Protein AF-A0A920MPB6-F1 (afdb_monomer)

Structure (mmCIF, N/CA/C/O backbone):
data_AF-A0A920MPB6-F1
#
_entry.id   AF-A0A920MPB6-F1
#
loop_
_atom_site.group_PDB
_atom_site.id
_atom_site.type_symbol
_atom_site.label_atom_id
_atom_site.label_alt_id
_atom_site.label_comp_id
_atom_site.label_asym_id
_atom_site.label_entity_id
_atom_site.label_seq_id
_atom_site.pdbx_PDB_ins_code
_atom_site.Cartn_x
_atom_site.Cartn_y
_atom_site.Cartn_z
_atom_site.occupancy
_atom_site.B_iso_or_equiv
_atom_site.auth_seq_id
_atom_site.auth_comp_id
_atom_site.auth_asym_id
_atom_site.auth_atom_id
_atom_site.pdbx_PDB_model_num
ATOM 1 N N . MET A 1 1 ? -22.328 15.135 1.139 1.00 47.31 1 MET A N 1
ATOM 2 C CA . MET A 1 1 ? -21.165 14.987 0.243 1.00 47.31 1 MET A CA 1
ATOM 3 C C . MET A 1 1 ? -19.973 14.734 1.145 1.00 47.31 1 MET A C 1
ATOM 5 O O . MET A 1 1 ? -19.616 15.631 1.893 1.00 47.31 1 MET A O 1
ATOM 9 N N . GLY A 1 2 ? -19.515 13.483 1.237 1.00 57.25 2 GLY A N 1
ATOM 10 C CA . GLY A 1 2 ? -18.453 13.105 2.174 1.00 57.25 2 GLY A CA 1
ATOM 11 C C . GLY A 1 2 ? -17.122 13.718 1.748 1.00 57.25 2 GLY A C 1
ATOM 12 O O . GLY A 1 2 ? -16.789 13.674 0.567 1.00 57.25 2 GLY A O 1
ATOM 13 N N . CYS A 1 3 ? -16.399 14.317 2.691 1.00 62.31 3 CYS A N 1
ATOM 14 C CA . CYS A 1 3 ? -14.994 14.656 2.505 1.00 62.31 3 CYS A CA 1
ATOM 15 C C . CYS A 1 3 ? -14.215 13.339 2.597 1.00 62.31 3 CYS A C 1
ATOM 17 O O . CYS A 1 3 ? -14.012 12.818 3.693 1.00 62.31 3 CYS A O 1
ATOM 19 N N . TRP A 1 4 ? -13.893 12.743 1.452 1.00 66.88 4 TRP A N 1
ATOM 20 C CA . TRP A 1 4 ? -12.928 11.652 1.395 1.00 66.88 4 TRP A CA 1
ATOM 21 C C . TRP A 1 4 ? -11.540 12.277 1.509 1.00 66.88 4 TRP A C 1
ATOM 23 O O . TRP A 1 4 ? -11.228 13.204 0.763 1.00 66.88 4 TRP A O 1
ATOM 33 N N . PHE A 1 5 ? -10.743 11.816 2.470 1.00 79.25 5 PHE A N 1
ATOM 34 C CA . PHE A 1 5 ? -9.355 12.244 2.601 1.00 79.25 5 PHE A CA 1
ATOM 35 C C . PHE A 1 5 ? -8.497 11.385 1.670 1.00 79.25 5 PHE A C 1
ATOM 37 O O . PHE A 1 5 ? -8.464 10.160 1.810 1.00 79.25 5 PHE A O 1
ATOM 44 N N . GLU A 1 6 ? -7.862 12.032 0.695 1.00 89.31 6 GLU A N 1
ATOM 45 C CA . GLU A 1 6 ? -6.878 11.416 -0.192 1.00 89.31 6 GLU A CA 1
ATOM 46 C C . GLU A 1 6 ? -5.476 11.630 0.367 1.00 89.31 6 GLU A C 1
ATOM 48 O O . GLU A 1 6 ? -5.128 12.737 0.769 1.00 89.31 6 GLU A O 1
ATOM 53 N N . GLU A 1 7 ? -4.669 10.576 0.343 1.00 90.56 7 GLU A N 1
ATOM 54 C CA . GLU A 1 7 ? -3.266 10.619 0.735 1.00 90.56 7 GLU A CA 1
ATOM 55 C C . GLU A 1 7 ? -2.392 10.006 -0.351 1.00 90.56 7 GLU A C 1
ATOM 57 O O . GLU A 1 7 ? -2.814 9.122 -1.101 1.00 90.56 7 GLU A O 1
ATOM 62 N N . THR A 1 8 ? -1.153 10.483 -0.434 1.00 95.12 8 THR A N 1
ATOM 63 C CA . THR A 1 8 ? -0.161 9.973 -1.384 1.00 95.12 8 THR A CA 1
ATOM 64 C C . THR A 1 8 ? 0.996 9.330 -0.640 1.00 95.12 8 THR A C 1
ATOM 66 O O . THR A 1 8 ? 1.626 9.951 0.213 1.00 95.12 8 THR A O 1
ATOM 69 N N . ILE A 1 9 ? 1.287 8.082 -0.995 1.00 95.12 9 ILE A N 1
ATOM 70 C CA . ILE A 1 9 ? 2.471 7.352 -0.549 1.00 95.12 9 ILE A CA 1
ATOM 71 C C . ILE A 1 9 ? 3.524 7.472 -1.643 1.00 95.12 9 ILE A C 1
ATOM 73 O O . ILE A 1 9 ? 3.227 7.216 -2.807 1.00 95.12 9 ILE A O 1
ATOM 77 N N . THR A 1 10 ? 4.752 7.823 -1.265 1.00 97.12 10 THR A N 1
ATOM 78 C CA . THR A 1 10 ? 5.903 7.877 -2.175 1.00 97.12 10 THR A CA 1
ATOM 79 C C . THR A 1 10 ? 7.006 6.937 -1.715 1.00 97.12 10 THR A C 1
ATOM 81 O O . THR A 1 10 ? 7.242 6.818 -0.511 1.00 97.12 10 THR A O 1
ATOM 84 N N . TRP A 1 11 ? 7.719 6.331 -2.659 1.00 97.88 11 TRP A N 1
ATOM 85 C CA . TRP A 1 11 ? 8.892 5.495 -2.398 1.00 97.88 11 TRP A CA 1
ATOM 86 C C . TRP A 1 11 ? 9.985 5.748 -3.437 1.00 97.88 11 TRP A C 1
ATOM 88 O O . TRP A 1 11 ? 9.719 6.252 -4.528 1.00 97.88 11 TRP A O 1
ATOM 98 N N . ASP A 1 12 ? 11.222 5.397 -3.092 1.00 97.62 12 ASP A N 1
ATOM 99 C CA . ASP A 1 12 ? 12.313 5.360 -4.062 1.00 97.62 12 ASP A CA 1
ATOM 100 C C . ASP A 1 12 ? 12.205 4.070 -4.887 1.00 97.62 12 ASP A C 1
ATOM 102 O O . ASP A 1 12 ? 12.233 2.970 -4.337 1.00 97.62 12 ASP A O 1
ATOM 106 N N . VAL A 1 13 ? 12.070 4.199 -6.210 1.00 97.44 13 VAL A N 1
ATOM 107 C CA . VAL A 1 13 ? 12.065 3.046 -7.128 1.00 97.44 13 VAL A CA 1
ATOM 108 C C . VAL A 1 13 ? 13.433 2.354 -7.134 1.00 97.44 13 VAL A C 1
ATOM 110 O O . VAL A 1 13 ? 13.516 1.151 -7.383 1.00 97.44 13 VAL A O 1
ATOM 113 N N . ALA A 1 14 ? 14.512 3.087 -6.843 1.00 97.06 14 ALA A N 1
ATOM 114 C CA . ALA A 1 14 ? 15.870 2.570 -6.692 1.00 97.06 14 ALA A CA 1
ATOM 115 C C . ALA A 1 14 ? 16.361 1.709 -7.879 1.00 97.06 14 ALA A C 1
ATOM 117 O O . ALA A 1 14 ? 17.105 0.746 -7.694 1.00 97.06 14 ALA A O 1
ATOM 118 N N . ASN A 1 15 ? 15.946 2.050 -9.107 1.00 96.94 15 ASN A N 1
ATOM 119 C CA . ASN A 1 15 ? 16.207 1.303 -10.352 1.00 96.94 15 ASN A CA 1
ATOM 120 C C . ASN A 1 15 ? 15.703 -0.154 -10.348 1.00 96.94 15 ASN A C 1
ATOM 122 O O . ASN A 1 15 ? 16.156 -0.977 -11.148 1.00 96.94 15 ASN A O 1
ATOM 126 N N . THR A 1 16 ? 14.785 -0.511 -9.446 1.00 96.88 16 THR A N 1
ATOM 127 C CA . THR A 1 16 ? 14.226 -1.871 -9.400 1.00 96.88 16 THR A CA 1
ATOM 128 C C . THR A 1 16 ? 13.317 -2.182 -10.591 1.00 96.88 16 THR A C 1
ATOM 130 O O . THR A 1 16 ? 13.026 -3.348 -10.846 1.00 96.88 16 THR A O 1
ATOM 133 N N . ASP A 1 17 ? 12.913 -1.167 -11.348 1.00 97.06 17 ASP A N 1
ATOM 134 C CA . ASP A 1 17 ? 12.102 -1.226 -12.561 1.00 97.06 17 ASP A CA 1
ATOM 135 C C . ASP A 1 17 ? 12.914 -1.443 -13.856 1.00 97.06 17 ASP A C 1
ATOM 137 O O . ASP A 1 17 ? 12.314 -1.649 -14.912 1.00 97.06 17 ASP A O 1
ATOM 141 N N . ASP A 1 18 ? 14.254 -1.455 -13.811 1.00 97.19 18 ASP A N 1
ATOM 142 C CA . ASP A 1 18 ? 15.095 -1.680 -14.999 1.00 97.19 18 ASP A CA 1
ATOM 143 C C . ASP A 1 18 ? 14.863 -3.090 -15.597 1.00 97.19 18 ASP A C 1
ATOM 145 O O . ASP A 1 18 ? 15.117 -4.090 -14.908 1.00 97.19 18 ASP A O 1
ATOM 149 N N . PRO A 1 19 ? 14.455 -3.213 -16.882 1.00 95.44 19 PRO A N 1
ATOM 150 C CA . PRO A 1 19 ? 14.287 -4.497 -17.567 1.00 95.44 19 PRO A CA 1
ATOM 151 C C . PRO A 1 19 ? 15.550 -5.366 -17.647 1.00 95.44 19 PRO A C 1
ATOM 153 O O . PRO A 1 19 ? 15.443 -6.578 -17.826 1.00 95.44 19 PRO A O 1
ATOM 156 N N . ASN A 1 20 ? 16.739 -4.769 -17.530 1.00 96.69 20 ASN A N 1
ATOM 157 C CA . ASN A 1 20 ? 18.018 -5.485 -17.505 1.00 96.69 20 ASN A CA 1
ATOM 158 C C . ASN A 1 20 ? 18.494 -5.810 -16.078 1.00 96.69 20 ASN A C 1
ATOM 160 O O . ASN A 1 20 ? 19.581 -6.365 -15.905 1.00 96.69 20 ASN A O 1
ATOM 164 N N . GLY A 1 21 ? 17.705 -5.447 -15.066 1.00 94.25 21 GLY A N 1
ATOM 165 C CA . GLY A 1 21 ? 18.001 -5.639 -13.654 1.00 94.25 21 GLY A CA 1
ATOM 166 C C . GLY A 1 21 ? 16.915 -6.445 -12.949 1.00 94.25 21 GLY A C 1
ATOM 167 O O . GLY A 1 21 ? 16.562 -7.548 -13.364 1.00 94.25 21 GLY A O 1
ATOM 168 N N . VAL A 1 22 ? 16.405 -5.897 -11.844 1.00 95.50 22 VAL A N 1
ATOM 169 C CA . VAL A 1 22 ? 15.367 -6.537 -11.018 1.00 95.50 22 VAL A CA 1
ATOM 170 C C . VAL A 1 22 ? 14.036 -6.662 -11.771 1.00 95.50 22 VAL A C 1
ATOM 172 O O . VAL A 1 22 ? 13.278 -7.593 -11.495 1.00 95.50 22 VAL A O 1
ATOM 175 N N . ASN A 1 23 ? 13.773 -5.766 -12.732 1.00 96.75 23 ASN A N 1
ATOM 176 C CA . ASN A 1 23 ? 12.597 -5.768 -13.601 1.00 96.75 23 ASN A CA 1
ATOM 177 C C . ASN A 1 23 ? 11.257 -5.906 -12.844 1.00 96.75 23 ASN A C 1
ATOM 179 O O . ASN A 1 23 ? 10.341 -6.616 -13.260 1.00 96.75 23 ASN A O 1
ATOM 183 N N . CYS A 1 24 ? 11.136 -5.236 -11.701 1.00 97.56 24 CYS A N 1
ATOM 184 C CA . CYS A 1 24 ? 9.900 -5.159 -10.941 1.00 97.56 24 CYS A CA 1
ATOM 185 C C . CYS A 1 24 ? 9.023 -4.042 -11.508 1.00 97.56 24 CYS A C 1
ATOM 187 O O . CYS A 1 24 ? 9.201 -2.872 -11.177 1.00 97.56 24 CYS A O 1
ATOM 189 N N . GLN A 1 25 ? 8.071 -4.414 -12.365 1.00 97.81 25 GLN A N 1
ATOM 190 C CA . GLN A 1 25 ? 7.153 -3.461 -13.000 1.00 97.81 25 GLN A CA 1
ATOM 191 C C . GLN A 1 25 ? 5.956 -3.092 -12.116 1.00 97.81 25 GLN A C 1
ATOM 193 O O . GLN A 1 25 ? 5.299 -2.080 -12.361 1.00 97.81 25 GLN A O 1
ATOM 198 N N . ALA A 1 26 ? 5.666 -3.901 -11.093 1.00 98.38 26 ALA A N 1
ATOM 199 C CA . ALA A 1 26 ? 4.506 -3.714 -10.240 1.00 98.38 26 ALA A CA 1
ATOM 200 C C . ALA A 1 26 ? 4.787 -4.032 -8.766 1.00 98.38 26 ALA A C 1
ATOM 202 O O . ALA A 1 26 ? 5.514 -4.977 -8.442 1.00 98.38 26 ALA A O 1
ATOM 203 N N . VAL A 1 27 ? 4.168 -3.245 -7.886 1.00 98.62 27 VAL A N 1
ATOM 204 C CA . VAL A 1 27 ? 4.233 -3.381 -6.429 1.00 98.62 27 VAL A CA 1
ATOM 205 C C . VAL A 1 27 ? 2.834 -3.459 -5.818 1.00 98.62 27 VAL A C 1
ATOM 207 O O . VAL A 1 27 ? 1.846 -2.976 -6.372 1.00 98.62 27 VAL A O 1
ATOM 210 N N . ASP A 1 28 ? 2.761 -4.053 -4.639 1.00 98.38 28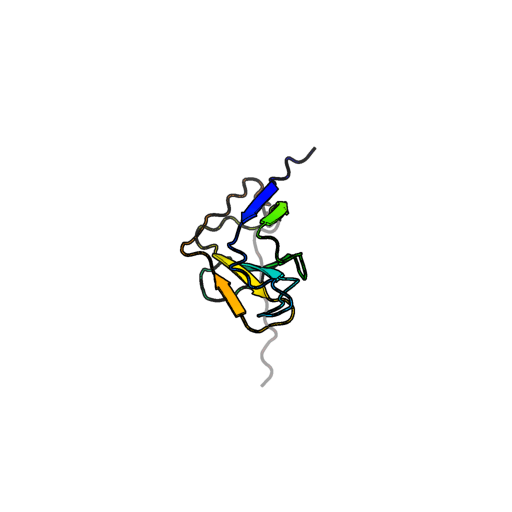 ASP A N 1
ATOM 211 C CA . ASP A 1 28 ? 1.631 -3.983 -3.733 1.00 98.38 28 ASP A CA 1
ATOM 212 C C . ASP A 1 28 ? 1.921 -2.934 -2.654 1.00 98.3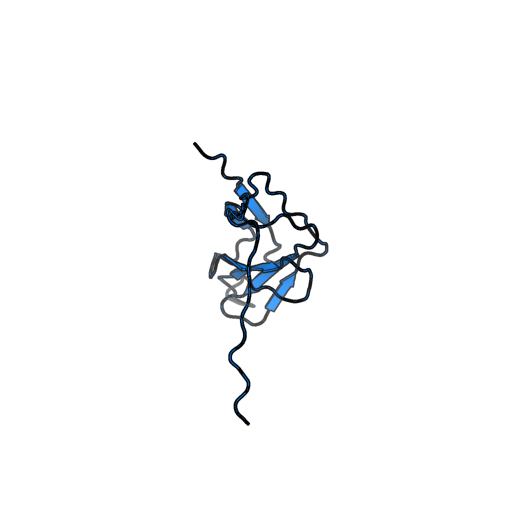8 28 ASP A C 1
ATOM 214 O O . ASP A 1 28 ? 3.047 -2.817 -2.161 1.00 98.38 28 ASP A O 1
ATOM 218 N N . VAL A 1 29 ? 0.878 -2.211 -2.250 1.00 97.69 29 VAL A N 1
ATOM 219 C CA . VAL A 1 29 ? 0.922 -1.244 -1.151 1.00 97.69 29 VAL A CA 1
ATOM 220 C C . VAL A 1 29 ? 0.120 -1.823 0.004 1.00 97.69 29 VAL A C 1
ATOM 222 O O . VAL A 1 29 ? -1.096 -2.012 -0.107 1.00 97.69 29 VAL A O 1
ATOM 225 N N . LEU A 1 30 ? 0.800 -2.128 1.106 1.00 96.12 30 LEU A N 1
ATOM 226 C CA . LEU A 1 30 ? 0.201 -2.726 2.292 1.00 96.12 30 LEU A CA 1
ATOM 227 C C . LEU A 1 30 ? 0.387 -1.831 3.511 1.00 96.12 30 LEU A C 1
ATOM 229 O O . LEU A 1 30 ? 1.308 -1.020 3.594 1.00 96.12 30 LEU A O 1
ATOM 233 N N . LEU A 1 31 ? -0.500 -2.011 4.476 1.00 93.81 31 LEU A N 1
ATOM 234 C CA . LEU A 1 31 ? -0.581 -1.224 5.685 1.00 93.81 31 LEU A CA 1
ATOM 235 C C . LEU A 1 31 ? -0.691 -2.158 6.894 1.00 93.81 31 LEU A C 1
ATOM 237 O O . LEU A 1 31 ? -1.390 -3.173 6.875 1.00 93.81 31 LEU A O 1
ATOM 241 N N . SER A 1 32 ? 0.034 -1.807 7.945 1.00 94.50 32 SER A N 1
ATOM 242 C CA . SER A 1 32 ? -0.059 -2.414 9.268 1.00 94.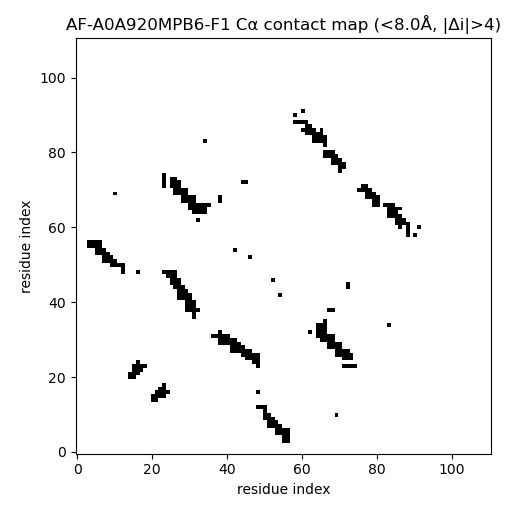50 32 SER A CA 1
ATOM 243 C C . SER A 1 32 ? -0.704 -1.413 10.211 1.00 94.50 32 SER A C 1
ATOM 245 O O . SER A 1 32 ? -0.323 -0.246 10.187 1.00 94.50 32 SER A O 1
ATOM 247 N N . LEU A 1 33 ? -1.642 -1.847 11.056 1.00 91.69 33 LEU A N 1
ATOM 248 C CA . LEU A 1 33 ? -2.265 -0.992 12.081 1.00 91.69 33 LEU A CA 1
ATOM 249 C C . LEU A 1 33 ? -1.619 -1.151 13.470 1.00 91.69 33 LEU A C 1
ATOM 251 O O . LEU A 1 33 ? -1.927 -0.376 14.379 1.00 91.69 33 LEU A O 1
ATOM 255 N N . ASN A 1 34 ? -0.730 -2.136 13.630 1.00 90.12 34 ASN A N 1
ATOM 256 C CA . ASN A 1 34 ? -0.105 -2.566 14.887 1.00 90.12 34 ASN A CA 1
ATOM 257 C C . ASN A 1 34 ? 1.438 -2.588 14.828 1.00 90.12 34 ASN A C 1
ATOM 259 O O . ASN A 1 34 ? 2.091 -3.215 15.656 1.00 90.12 34 ASN A O 1
ATOM 263 N N . GLY A 1 35 ? 2.054 -1.853 13.902 1.00 88.56 35 GLY A N 1
ATOM 264 C CA . GLY A 1 35 ? 3.508 -1.694 13.820 1.00 88.56 35 GLY A CA 1
ATOM 265 C C . GLY A 1 35 ? 4.169 -2.698 12.878 1.00 88.56 35 GLY A C 1
ATOM 266 O O . GLY A 1 35 ? 3.775 -2.805 11.725 1.00 88.56 35 GLY A O 1
ATOM 267 N N . ASP A 1 36 ? 5.200 -3.400 13.339 1.00 88.00 36 ASP A N 1
ATOM 268 C CA . ASP A 1 36 ? 6.017 -4.295 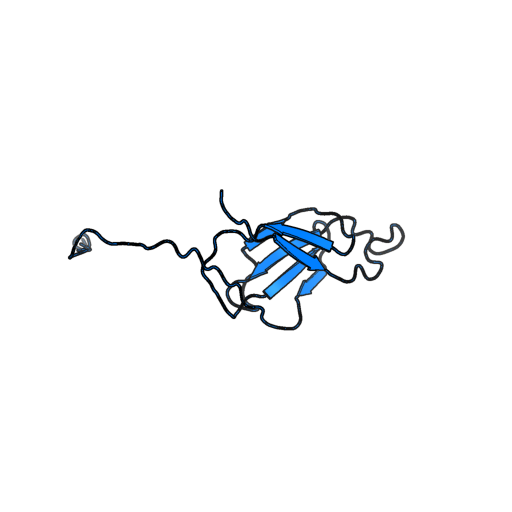12.498 1.00 88.00 36 ASP A CA 1
ATOM 269 C C . ASP A 1 36 ? 5.533 -5.755 12.493 1.00 88.00 36 ASP A C 1
ATOM 271 O O . ASP A 1 36 ? 6.219 -6.629 11.972 1.00 88.00 36 ASP A O 1
ATOM 275 N N . GLU A 1 37 ? 4.376 -6.037 13.096 1.00 87.38 37 GLU A N 1
ATOM 276 C CA . GLU A 1 37 ? 3.878 -7.405 13.258 1.00 87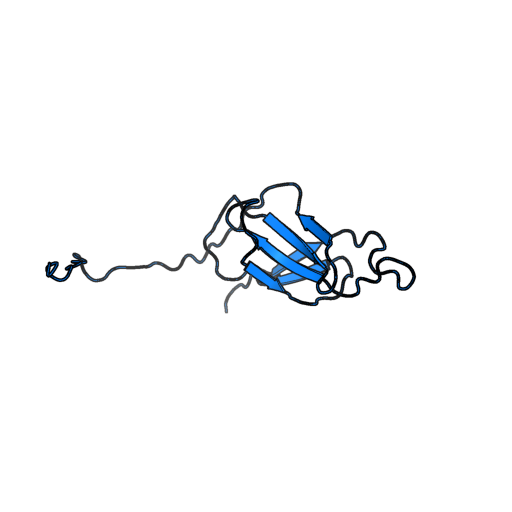.38 37 GLU A CA 1
ATOM 277 C C . GLU A 1 37 ? 3.283 -7.962 11.958 1.00 87.38 37 GLU A C 1
ATOM 279 O O . GLU A 1 37 ? 3.841 -8.898 11.391 1.00 87.38 37 GLU A O 1
ATOM 284 N N . ASN A 1 38 ? 2.177 -7.382 11.470 1.00 92.38 38 ASN A N 1
ATOM 285 C CA . ASN A 1 38 ? 1.433 -7.901 10.318 1.00 92.38 38 ASN A CA 1
ATOM 286 C C . ASN A 1 38 ? 1.036 -6.786 9.340 1.00 92.38 38 ASN A C 1
ATOM 288 O O . ASN A 1 38 ? 0.605 -5.712 9.749 1.00 92.38 38 ASN A O 1
ATOM 292 N N . PHE A 1 39 ? 1.104 -7.072 8.039 1.00 94.75 39 PHE A N 1
ATOM 293 C CA . PHE A 1 39 ? 0.697 -6.166 6.956 1.00 94.75 39 PHE A CA 1
ATOM 294 C C . PHE A 1 39 ? -0.531 -6.723 6.232 1.00 94.75 39 PHE A C 1
ATOM 296 O O . PHE A 1 39 ? -0.479 -7.083 5.057 1.00 94.75 39 PHE A O 1
ATOM 303 N N . ASP A 1 40 ? -1.638 -6.828 6.964 1.00 91.94 40 ASP A N 1
ATOM 304 C CA . ASP A 1 40 ? -2.855 -7.493 6.482 1.00 91.94 40 ASP A CA 1
ATOM 305 C C . ASP A 1 40 ? -3.761 -6.568 5.653 1.00 91.94 40 ASP A C 1
ATOM 307 O O . ASP A 1 40 ? -4.625 -7.036 4.906 1.00 91.94 40 ASP A O 1
ATOM 311 N N . PHE A 1 41 ? -3.574 -5.246 5.750 1.00 91.69 41 PHE A N 1
ATOM 312 C CA . PHE A 1 41 ? -4.410 -4.273 5.051 1.00 91.69 41 PHE A CA 1
ATOM 313 C C . PHE A 1 41 ? -3.814 -3.937 3.694 1.00 91.69 41 PHE A C 1
ATOM 315 O O . PHE A 1 41 ? -2.794 -3.265 3.587 1.00 91.69 41 PHE A O 1
ATOM 322 N N . ILE A 1 42 ? -4.478 -4.383 2.637 1.00 94.31 42 ILE A N 1
ATOM 323 C CA . ILE A 1 42 ? -4.031 -4.145 1.269 1.00 94.31 42 ILE A CA 1
ATOM 324 C C . ILE A 1 42 ? -4.687 -2.867 0.756 1.00 94.31 42 ILE A C 1
ATOM 326 O O . ILE A 1 42 ? -5.900 -2.827 0.558 1.00 94.31 42 ILE A O 1
ATOM 330 N N . ILE A 1 43 ? -3.876 -1.836 0.533 1.00 94.12 43 ILE A N 1
ATOM 331 C CA . ILE A 1 43 ? -4.314 -0.562 -0.044 1.00 94.12 43 ILE A CA 1
ATOM 332 C C . ILE A 1 43 ? -4.442 -0.692 -1.560 1.00 94.12 43 ILE A C 1
ATOM 334 O O . ILE A 1 43 ? -5.422 -0.236 -2.147 1.00 94.12 43 ILE A O 1
ATOM 338 N N . ALA A 1 44 ? -3.468 -1.346 -2.191 1.00 96.88 44 ALA A N 1
ATOM 339 C CA . ALA A 1 44 ? -3.483 -1.622 -3.618 1.00 96.88 44 ALA A CA 1
ATOM 340 C C . ALA A 1 44 ? -2.624 -2.838 -3.964 1.00 96.88 44 ALA A C 1
ATOM 342 O O . ALA A 1 44 ? -1.689 -3.178 -3.239 1.00 96.88 44 ALA A O 1
ATOM 343 N N . LYS A 1 45 ? -2.946 -3.481 -5.088 1.00 97.75 45 LYS A N 1
ATOM 344 C CA . LYS A 1 45 ? -2.172 -4.590 -5.653 1.00 97.75 45 LYS A CA 1
ATOM 345 C C . LYS A 1 45 ? -1.747 -4.271 -7.069 1.00 97.75 45 LYS A C 1
ATOM 347 O O . LYS A 1 45 ? -2.527 -3.668 -7.806 1.00 97.75 45 LYS A O 1
ATOM 352 N N . SER A 1 46 ? -0.564 -4.749 -7.439 1.00 97.69 46 SER A N 1
ATOM 353 C CA . SER A 1 46 ? -0.040 -4.689 -8.805 1.00 97.69 46 SER A CA 1
ATOM 354 C C . SER A 1 46 ? -0.110 -3.288 -9.425 1.00 97.69 46 SER A C 1
ATOM 356 O O . SER A 1 46 ? -0.460 -3.132 -10.596 1.00 97.69 46 SER A O 1
ATOM 358 N N . VAL A 1 47 ? 0.200 -2.258 -8.633 1.00 98.31 47 VAL A N 1
ATOM 359 C CA . VAL A 1 47 ? 0.303 -0.879 -9.127 1.00 98.31 47 VAL A CA 1
ATOM 360 C C . VAL A 1 47 ? 1.674 -0.665 -9.761 1.00 98.31 47 VAL A C 1
ATOM 362 O O . VAL A 1 47 ? 2.623 -1.333 -9.349 1.00 98.31 47 VAL A O 1
ATOM 365 N N . PRO A 1 48 ? 1.823 0.245 -10.739 1.00 98.38 48 PRO A N 1
ATOM 366 C CA . PRO A 1 48 ? 3.118 0.496 -11.361 1.00 98.38 48 PRO A CA 1
ATOM 367 C C . PRO A 1 48 ? 4.200 0.837 -10.330 1.00 98.38 48 PRO A C 1
ATOM 369 O O . PRO A 1 48 ? 3.971 1.647 -9.432 1.00 98.38 48 PRO A O 1
ATOM 372 N N . ASN A 1 49 ? 5.395 0.264 -10.480 1.00 98.12 49 ASN A N 1
ATOM 373 C CA . ASN A 1 49 ? 6.553 0.604 -9.652 1.00 98.12 49 ASN A CA 1
ATOM 374 C C . ASN A 1 49 ? 7.174 1.946 -10.090 1.00 98.12 49 ASN A C 1
ATOM 376 O O . ASN A 1 49 ? 8.265 1.991 -10.646 1.00 98.12 49 ASN A O 1
ATOM 380 N N . ASN A 1 50 ? 6.440 3.044 -9.901 1.00 98.19 50 ASN A N 1
ATOM 381 C CA . ASN A 1 50 ? 6.801 4.381 -10.390 1.00 98.19 50 ASN A CA 1
ATOM 382 C C . ASN A 1 50 ? 7.048 5.407 -9.265 1.00 98.19 50 ASN A C 1
ATOM 384 O O . ASN A 1 50 ? 7.137 6.606 -9.532 1.00 98.19 50 ASN A O 1
ATOM 388 N N . GLY A 1 51 ? 7.140 4.944 -8.017 1.00 98.06 51 GLY A N 1
ATOM 389 C CA . GLY A 1 51 ? 7.508 5.759 -6.860 1.00 98.06 51 GLY A CA 1
ATOM 390 C C . GLY A 1 51 ? 6.355 6.507 -6.193 1.00 98.06 51 GLY A C 1
ATOM 391 O O . GLY A 1 51 ? 6.607 7.267 -5.258 1.00 98.06 51 GLY A O 1
ATOM 392 N N . SER A 1 52 ? 5.105 6.338 -6.641 1.00 98.31 52 SER A N 1
ATOM 393 C CA . SER A 1 52 ? 3.957 7.014 -6.027 1.00 98.31 52 SER A CA 1
ATOM 394 C C . SER A 1 52 ? 2.634 6.265 -6.194 1.00 98.31 52 SER A C 1
ATOM 396 O O . SER A 1 52 ? 2.337 5.710 -7.251 1.00 98.31 52 SER A O 1
ATOM 398 N N . TYR A 1 53 ? 1.794 6.308 -5.159 1.00 97.94 53 TYR A N 1
ATOM 399 C CA . TYR A 1 53 ? 0.408 5.859 -5.220 1.00 97.94 53 TYR A CA 1
ATOM 400 C C . TYR A 1 53 ? -0.494 6.747 -4.359 1.00 97.94 53 TYR A C 1
ATOM 402 O O . TYR A 1 53 ? -0.243 6.938 -3.167 1.00 97.94 53 TYR A O 1
ATOM 410 N N . THR A 1 54 ? -1.564 7.267 -4.960 1.00 96.38 54 THR A N 1
ATOM 411 C CA . THR A 1 54 ? -2.591 8.063 -4.276 1.00 96.38 54 THR A CA 1
ATOM 412 C C . THR A 1 54 ? -3.814 7.199 -4.003 1.00 96.38 54 THR A C 1
ATOM 414 O O . THR A 1 54 ? -4.283 6.475 -4.882 1.00 96.38 54 THR A O 1
ATOM 417 N N . PHE A 1 55 ? -4.343 7.277 -2.785 1.00 91.00 55 PHE A N 1
ATOM 418 C CA . PHE A 1 55 ? -5.490 6.488 -2.354 1.00 91.00 55 PHE A CA 1
ATOM 419 C C . PHE A 1 55 ? -6.396 7.288 -1.423 1.00 91.00 55 PHE A C 1
ATOM 421 O O . PHE A 1 55 ? -5.970 8.234 -0.766 1.00 91.00 55 PHE A O 1
ATOM 428 N N . ILE A 1 56 ? -7.656 6.872 -1.348 1.00 87.12 56 ILE A N 1
ATOM 429 C CA . ILE A 1 56 ? -8.589 7.368 -0.340 1.00 87.12 56 ILE A CA 1
ATOM 430 C C . ILE A 1 56 ? -8.359 6.564 0.934 1.00 87.12 56 ILE A C 1
ATOM 432 O O . ILE A 1 56 ? -8.421 5.332 0.892 1.00 87.12 56 ILE A O 1
ATOM 436 N N . ILE A 1 57 ? -8.137 7.241 2.064 1.00 79.25 57 ILE A N 1
ATOM 437 C CA . ILE A 1 57 ? -8.017 6.562 3.355 1.00 79.25 57 ILE A CA 1
ATOM 438 C C . ILE A 1 57 ? -9.339 5.825 3.636 1.00 79.25 57 ILE A C 1
ATOM 440 O O . ILE A 1 57 ? -10.390 6.472 3.728 1.00 79.25 57 ILE A O 1
ATOM 444 N N . PRO A 1 58 ? -9.332 4.483 3.770 1.00 73.25 58 PRO A N 1
ATOM 445 C CA . PRO A 1 58 ? -10.540 3.747 4.107 1.00 73.25 58 PRO A CA 1
ATOM 446 C C . PRO A 1 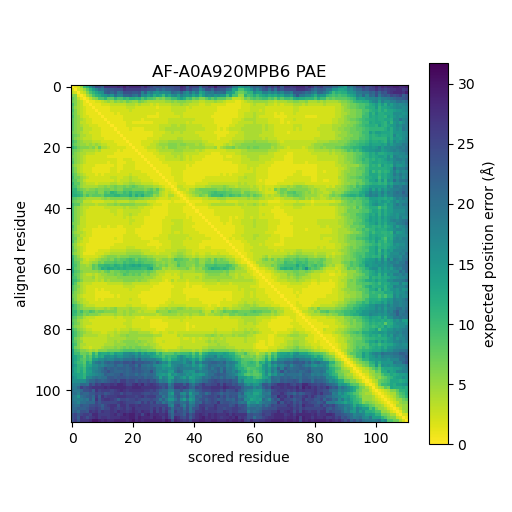58 ? -11.018 4.136 5.513 1.00 73.25 58 PRO A C 1
ATOM 448 O O . PRO A 1 58 ? -10.208 4.533 6.351 1.00 73.25 58 PRO A O 1
ATOM 451 N N . PRO A 1 59 ? -12.319 4.002 5.819 1.00 75.38 59 PRO A N 1
ATOM 452 C CA . PRO A 1 59 ? -12.832 4.261 7.157 1.00 75.38 59 PRO A CA 1
ATOM 453 C C . PRO A 1 59 ? -12.283 3.215 8.139 1.00 75.38 59 PRO A C 1
ATOM 455 O O . PRO A 1 59 ? -12.859 2.146 8.324 1.00 75.38 59 PRO A O 1
ATOM 458 N N . THR A 1 60 ? -11.146 3.522 8.756 1.00 75.56 60 THR A N 1
ATOM 459 C CA . THR A 1 60 ? -10.451 2.671 9.726 1.00 75.56 60 THR A CA 1
ATOM 460 C C . THR A 1 60 ? -10.466 3.304 11.111 1.00 75.56 60 THR A C 1
ATOM 462 O O . THR A 1 60 ? -10.716 4.504 11.271 1.00 75.56 60 THR A O 1
ATOM 465 N N . ILE A 1 61 ? -10.240 2.480 12.135 1.00 78.31 61 ILE A N 1
ATOM 466 C CA . ILE A 1 61 ? -10.087 2.959 13.509 1.00 78.31 61 ILE A CA 1
ATOM 467 C C . ILE A 1 61 ? -8.787 3.780 13.583 1.00 78.31 61 ILE A C 1
ATOM 469 O O . ILE A 1 61 ? -7.759 3.303 13.095 1.00 78.31 61 ILE A O 1
ATOM 473 N N . PRO A 1 62 ? -8.801 4.987 14.182 1.00 85.69 62 PRO A N 1
ATOM 474 C CA . PRO A 1 62 ? -7.593 5.759 14.429 1.00 85.69 62 PRO A CA 1
ATOM 475 C C . PRO A 1 62 ? -6.554 4.942 15.198 1.00 85.69 62 PRO A C 1
ATOM 477 O O . PRO A 1 62 ? -6.877 4.259 16.169 1.00 85.69 62 PRO A O 1
ATOM 480 N N . THR A 1 63 ? -5.299 5.035 14.776 1.00 89.25 63 THR A N 1
ATOM 481 C CA . THR A 1 63 ? -4.166 4.345 15.406 1.00 89.25 63 THR A CA 1
ATOM 482 C C . THR A 1 63 ? -2.904 5.173 15.212 1.00 89.25 63 THR A C 1
ATOM 484 O O . THR A 1 63 ? -2.718 5.802 14.169 1.00 89.25 63 THR A O 1
ATOM 487 N N . ASP A 1 64 ? -2.031 5.183 16.213 1.00 92.25 64 ASP A N 1
ATOM 488 C CA . ASP A 1 64 ? -0.728 5.851 16.192 1.00 92.25 64 ASP A CA 1
ATOM 489 C C . ASP A 1 64 ? 0.429 4.900 15.845 1.00 92.25 64 ASP A C 1
ATOM 491 O O . ASP A 1 64 ? 1.588 5.313 15.791 1.00 92.25 64 ASP A O 1
ATOM 495 N N . SER A 1 65 ? 0.120 3.628 15.584 1.00 92.44 65 SER A N 1
ATOM 496 C CA . SER A 1 65 ? 1.106 2.578 15.352 1.00 92.44 65 SER A CA 1
ATOM 497 C C . SER A 1 65 ? 1.087 2.043 13.922 1.00 92.44 65 SER A C 1
ATOM 499 O O . SER A 1 65 ? 1.433 0.885 13.696 1.00 92.44 65 SER A O 1
ATOM 501 N N . THR A 1 66 ? 0.717 2.870 12.943 1.00 93.56 66 THR A N 1
ATOM 502 C CA . THR A 1 66 ? 0.646 2.433 11.544 1.00 93.56 66 THR A CA 1
ATOM 503 C C . THR A 1 66 ? 2.024 2.367 10.885 1.00 93.56 66 THR A C 1
ATOM 505 O O . THR A 1 66 ? 2.876 3.224 11.127 1.00 93.56 66 THR A O 1
ATOM 508 N N . ARG A 1 67 ? 2.238 1.370 10.019 1.00 96.12 67 ARG A N 1
ATOM 509 C CA . ARG A 1 67 ? 3.392 1.268 9.105 1.00 96.12 67 ARG A CA 1
ATOM 510 C C . ARG A 1 67 ? 2.908 0.979 7.687 1.00 96.12 67 ARG A C 1
ATOM 512 O O . ARG A 1 67 ? 1.845 0.389 7.508 1.00 96.12 67 ARG A O 1
ATOM 519 N N . VAL A 1 68 ? 3.689 1.382 6.690 1.00 95.81 68 VAL A N 1
ATOM 520 C CA . VAL A 1 68 ? 3.417 1.149 5.264 1.00 95.81 68 VAL A CA 1
ATOM 521 C C . VAL A 1 68 ? 4.523 0.279 4.692 1.00 95.81 68 VAL A C 1
ATOM 523 O O . VAL A 1 68 ? 5.698 0.534 4.949 1.00 95.81 68 VAL A O 1
ATOM 526 N N . MET A 1 69 ? 4.132 -0.725 3.913 1.00 97.56 69 MET A N 1
ATOM 527 C CA . MET A 1 69 ? 5.028 -1.603 3.175 1.00 97.56 69 MET A CA 1
ATOM 528 C C . MET A 1 69 ? 4.783 -1.456 1.679 1.00 97.56 69 MET A C 1
ATOM 530 O O . MET A 1 69 ? 3.645 -1.557 1.216 1.00 97.56 69 MET A O 1
ATOM 534 N N . ILE A 1 70 ? 5.870 -1.290 0.932 1.00 98.19 70 ILE A N 1
ATOM 535 C CA . ILE A 1 70 ? 5.895 -1.452 -0.519 1.00 98.19 70 ILE A CA 1
ATOM 536 C C . ILE A 1 70 ? 6.543 -2.799 -0.798 1.00 98.19 70 ILE A C 1
ATOM 538 O O . ILE A 1 70 ? 7.689 -3.021 -0.418 1.00 98.19 70 ILE A O 1
ATOM 542 N N . ARG A 1 71 ? 5.810 -3.716 -1.426 1.00 97.69 71 ARG A N 1
ATOM 543 C CA . ARG A 1 71 ? 6.288 -5.072 -1.726 1.00 97.69 71 ARG A CA 1
ATOM 544 C C . ARG A 1 71 ? 6.207 -5.320 -3.219 1.00 97.69 71 ARG A C 1
ATOM 546 O O . ARG A 1 71 ? 5.190 -5.008 -3.820 1.00 97.69 71 ARG A O 1
ATOM 553 N N . ALA A 1 72 ? 7.221 -5.929 -3.819 1.00 97.88 72 ALA A N 1
ATOM 554 C CA . ALA A 1 72 ? 7.120 -6.369 -5.207 1.00 97.88 72 ALA A CA 1
ATOM 555 C C . ALA A 1 72 ? 5.949 -7.351 -5.392 1.00 97.88 72 ALA A C 1
ATOM 557 O O . ALA A 1 72 ? 5.827 -8.310 -4.631 1.00 97.88 72 ALA A O 1
ATOM 558 N N . SER A 1 73 ? 5.100 -7.144 -6.402 1.00 97.44 73 SER A N 1
ATOM 559 C CA . SER A 1 73 ? 3.958 -8.045 -6.635 1.00 97.44 73 SER A CA 1
ATOM 560 C C . SER A 1 73 ? 4.406 -9.430 -7.112 1.00 97.44 73 SER A C 1
ATOM 562 O O . SER A 1 73 ? 3.823 -10.434 -6.715 1.00 97.44 73 SER A O 1
ATOM 564 N N . ASP A 1 74 ? 5.482 -9.473 -7.904 1.00 92.19 74 ASP A N 1
ATOM 565 C CA . ASP A 1 74 ? 5.991 -10.685 -8.559 1.00 92.19 74 ASP A CA 1
ATOM 566 C C . ASP A 1 74 ? 7.446 -11.018 -8.155 1.00 92.19 74 ASP A C 1
ATOM 568 O O . ASP A 1 74 ? 8.157 -11.727 -8.867 1.00 92.19 74 ASP A O 1
ATOM 5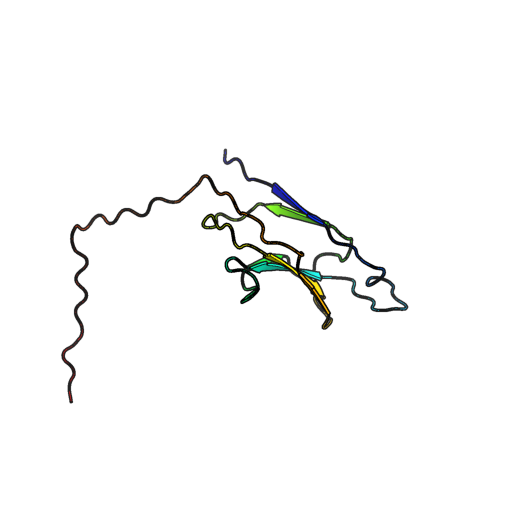72 N N . ASN A 1 75 ? 7.932 -10.483 -7.026 1.00 89.88 75 ASN A N 1
ATOM 573 C CA . ASN A 1 75 ? 9.297 -10.713 -6.528 1.00 89.88 7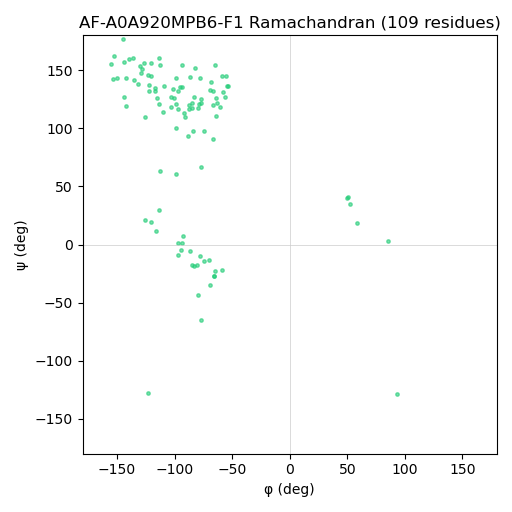5 ASN A CA 1
ATOM 574 C C . ASN A 1 75 ? 9.329 -10.766 -4.981 1.00 89.88 75 ASN A C 1
ATOM 576 O O . ASN A 1 75 ? 8.307 -10.589 -4.327 1.00 89.88 75 ASN A O 1
ATOM 580 N N . ILE A 1 76 ? 10.490 -11.041 -4.379 1.00 92.00 76 ILE A N 1
ATOM 581 C CA . ILE A 1 76 ? 10.627 -11.332 -2.937 1.00 92.00 76 ILE A CA 1
ATOM 582 C C . ILE A 1 76 ? 10.981 -10.122 -2.060 1.00 92.00 76 ILE A C 1
ATOM 584 O O . ILE A 1 76 ? 11.079 -10.269 -0.842 1.00 92.00 76 ILE A O 1
ATOM 588 N N . PHE A 1 77 ? 11.226 -8.949 -2.647 1.00 95.31 77 PHE A N 1
ATOM 589 C CA . PHE A 1 77 ? 11.688 -7.779 -1.898 1.00 95.31 77 PHE A CA 1
ATOM 590 C C . PHE A 1 77 ? 10.538 -6.875 -1.448 1.00 95.31 77 PHE A C 1
ATOM 592 O O . PHE A 1 77 ? 9.471 -6.817 -2.067 1.00 95.31 77 PHE A O 1
ATOM 599 N N . PHE A 1 78 ? 10.793 -6.144 -0.368 1.00 96.88 78 PHE A N 1
ATOM 600 C CA . PHE A 1 78 ? 9.915 -5.112 0.160 1.00 96.88 78 PHE A CA 1
ATOM 601 C C . PHE A 1 78 ? 10.727 -4.057 0.914 1.00 96.88 78 PHE A C 1
ATOM 603 O O . PHE A 1 78 ? 11.859 -4.321 1.323 1.00 96.88 78 PHE A O 1
ATOM 610 N N . ASP A 1 79 ? 10.116 -2.898 1.132 1.00 97.19 79 ASP A N 1
ATOM 611 C CA . ASP A 1 79 ? 10.587 -1.877 2.063 1.00 97.19 79 ASP A CA 1
ATOM 612 C C . ASP A 1 79 ? 9.448 -1.446 2.995 1.00 97.19 79 ASP A C 1
ATOM 614 O O . ASP A 1 79 ? 8.275 -1.457 2.607 1.00 97.19 79 ASP A O 1
ATOM 618 N N . ILE A 1 80 ? 9.795 -1.094 4.233 1.00 97.44 80 ILE A N 1
ATOM 619 C CA . ILE A 1 80 ? 8.864 -0.612 5.256 1.00 97.44 80 ILE A CA 1
ATOM 620 C C . ILE A 1 80 ? 9.341 0.761 5.704 1.00 97.44 80 ILE A C 1
ATOM 622 O O . ILE A 1 80 ? 10.497 0.942 6.075 1.00 97.44 80 ILE A O 1
ATOM 626 N N . ASN A 1 81 ? 8.424 1.723 5.759 1.00 96.31 81 ASN A N 1
ATOM 627 C CA . ASN A 1 81 ? 8.751 3.077 6.187 1.00 96.31 81 ASN A CA 1
ATOM 628 C C . ASN A 1 81 ? 9.419 3.105 7.585 1.00 96.31 81 ASN A C 1
ATOM 630 O O . ASN A 1 81 ? 9.056 2.338 8.475 1.00 96.31 81 ASN A O 1
ATOM 634 N N . ASN A 1 82 ? 10.367 4.019 7.814 1.00 94.06 82 ASN A N 1
ATOM 635 C CA . ASN A 1 82 ? 11.242 3.996 9.003 1.00 94.06 82 ASN A CA 1
ATOM 636 C C . ASN A 1 82 ? 10.543 4.211 10.355 1.00 94.06 82 ASN A C 1
ATOM 638 O O . ASN A 1 82 ? 11.096 3.864 11.397 1.00 94.06 82 ASN A O 1
ATOM 642 N N . GLY A 1 83 ? 9.372 4.847 10.366 1.00 93.75 83 GLY A N 1
ATOM 643 C CA . GLY A 1 83 ? 8.711 5.285 11.591 1.00 93.75 83 GLY A CA 1
ATOM 644 C C . GLY A 1 83 ? 7.225 4.981 11.593 1.00 93.75 83 GLY A C 1
ATOM 645 O O . GLY A 1 83 ? 6.608 4.784 10.552 1.00 93.75 83 GLY A O 1
ATOM 646 N N . LYS A 1 84 ? 6.628 4.967 12.782 1.00 94.62 84 LYS A N 1
ATOM 647 C CA . LYS A 1 84 ? 5.176 4.859 12.908 1.00 94.62 84 LYS A CA 1
ATOM 648 C C . LYS A 1 84 ? 4.514 6.136 12.390 1.00 94.62 84 LYS A C 1
ATOM 650 O O . LYS A 1 84 ? 5.007 7.235 12.640 1.00 94.62 84 LYS A O 1
ATOM 655 N N . ILE A 1 85 ? 3.404 5.973 11.683 1.00 92.31 85 ILE A N 1
ATOM 656 C CA . ILE A 1 85 ? 2.520 7.062 11.272 1.00 92.31 85 ILE A CA 1
ATOM 657 C C . ILE A 1 85 ? 1.185 6.939 12.000 1.00 92.31 85 ILE A C 1
ATOM 659 O O . ILE A 1 85 ? 0.781 5.854 12.425 1.00 92.31 85 ILE A O 1
ATOM 663 N N . THR A 1 86 ? 0.502 8.067 12.152 1.00 90.81 86 THR A N 1
ATOM 664 C CA . THR A 1 86 ? -0.821 8.121 12.771 1.00 90.81 86 THR A CA 1
ATOM 665 C C . THR A 1 86 ? -1.888 8.211 11.695 1.00 90.81 86 THR A C 1
ATOM 667 O O . THR A 1 86 ? -1.867 9.132 10.883 1.00 90.81 86 THR A O 1
ATOM 670 N N . ILE A 1 87 ? -2.855 7.299 11.731 1.00 87.19 87 ILE A N 1
ATOM 671 C CA . ILE A 1 87 ? -4.104 7.453 10.989 1.00 87.19 87 ILE A CA 1
ATOM 672 C C . ILE A 1 87 ? -5.070 8.224 11.879 1.00 87.19 87 ILE A C 1
ATOM 674 O O . ILE A 1 87 ? -5.463 7.752 12.947 1.00 87.19 87 ILE A O 1
ATOM 678 N N . GLN A 1 88 ? -5.464 9.410 11.425 1.00 82.94 88 GLN A N 1
ATOM 679 C CA . GLN A 1 88 ? -6.534 10.182 12.040 1.00 82.94 88 GLN A CA 1
ATOM 680 C C . GLN A 1 88 ? -7.812 9.955 11.238 1.00 82.94 88 GLN A C 1
ATOM 682 O O . GLN A 1 88 ? -7.866 10.250 10.049 1.00 82.94 88 GLN A O 1
ATOM 687 N N . ASN A 1 89 ? -8.853 9.445 11.890 1.00 74.50 89 ASN A N 1
ATOM 688 C CA . ASN A 1 89 ? -10.181 9.356 11.299 1.00 74.50 89 ASN A CA 1
ATOM 689 C C . ASN A 1 89 ? -11.187 10.033 12.231 1.00 74.50 89 ASN A C 1
ATOM 691 O O . ASN A 1 89 ? -11.479 9.534 13.317 1.00 74.50 89 ASN A O 1
ATOM 695 N N . ALA A 1 90 ? -11.701 11.189 11.809 1.00 68.25 90 ALA A N 1
ATOM 696 C CA . ALA A 1 90 ? -12.689 11.951 12.571 1.00 68.25 90 ALA A CA 1
ATOM 697 C C . ALA A 1 90 ? -14.114 11.366 12.464 1.00 68.25 90 ALA A C 1
ATOM 699 O O . ALA A 1 90 ? -14.999 11.774 13.212 1.00 68.25 90 ALA A O 1
ATOM 700 N N . ASN A 1 91 ? -14.340 10.398 11.567 1.00 66.25 91 ASN A N 1
ATOM 701 C CA . ASN A 1 91 ? -15.635 9.754 11.345 1.00 66.25 91 ASN A CA 1
ATOM 702 C C . ASN A 1 91 ? -15.724 8.410 12.084 1.00 66.25 91 ASN A C 1
ATOM 704 O O . ASN A 1 91 ? -15.884 7.360 11.460 1.00 66.25 91 ASN A O 1
ATOM 708 N N . LEU A 1 92 ? -15.596 8.426 13.413 1.00 63.31 92 LEU A N 1
ATOM 709 C CA . LEU A 1 92 ? -15.764 7.214 14.216 1.00 63.31 92 LEU A CA 1
ATOM 710 C C . LEU A 1 92 ? -17.227 6.740 14.162 1.00 63.31 92 LEU A C 1
ATOM 712 O O . LEU A 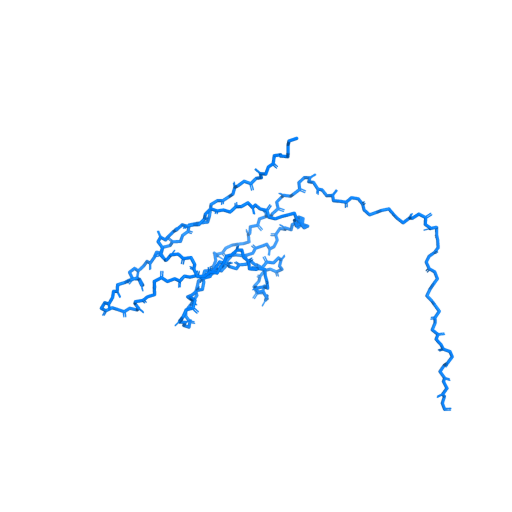1 92 ? -18.110 7.489 14.589 1.00 63.31 92 LEU A O 1
ATOM 716 N N . PRO A 1 93 ? -17.523 5.515 13.685 1.00 61.88 93 PRO A N 1
ATOM 717 C CA . PRO A 1 93 ? -18.855 4.956 13.851 1.00 61.88 93 PRO A CA 1
ATOM 718 C C . PRO A 1 93 ? -19.126 4.759 15.347 1.00 61.88 93 PRO A C 1
ATOM 720 O O . PRO A 1 93 ? -18.353 4.109 16.050 1.00 61.88 93 PRO A O 1
ATOM 723 N N . SER A 1 94 ? -20.226 5.316 15.850 1.00 69.81 94 SER A N 1
ATOM 724 C CA . SER A 1 94 ? -20.699 5.021 17.201 1.00 69.81 94 SER A CA 1
ATOM 725 C C . SER A 1 94 ? -21.434 3.684 17.189 1.00 69.81 94 SER A C 1
ATOM 727 O O . SER A 1 94 ? -22.470 3.549 16.536 1.00 69.81 94 SER A O 1
ATOM 729 N N . ILE A 1 95 ? -20.918 2.705 17.927 1.00 69.38 95 ILE A N 1
ATOM 730 C CA . ILE A 1 95 ? -21.673 1.498 18.257 1.00 69.38 95 ILE A CA 1
ATOM 731 C C . ILE A 1 95 ? -22.454 1.807 19.532 1.00 69.38 95 ILE A C 1
ATOM 733 O O . ILE A 1 95 ? -21.867 2.139 20.561 1.00 69.38 95 ILE A O 1
ATOM 737 N N . SER A 1 96 ? -23.778 1.718 19.462 1.00 74.69 96 SER A N 1
ATOM 738 C CA . SER A 1 96 ? -24.648 1.784 20.634 1.00 74.69 96 SER A CA 1
ATOM 739 C C . SER A 1 96 ? -25.315 0.431 20.800 1.00 74.69 96 SER A C 1
ATOM 741 O O . SER A 1 96 ? -25.992 -0.046 19.891 1.00 74.69 96 SER A O 1
ATOM 743 N N . LEU A 1 97 ? -25.101 -0.193 21.953 1.00 77.31 97 LEU A N 1
ATOM 744 C CA . LEU A 1 97 ? -25.880 -1.351 22.363 1.00 77.31 97 LEU A CA 1
ATOM 745 C C . LEU A 1 97 ? -27.228 -0.823 22.854 1.00 77.31 97 LEU A C 1
ATOM 747 O O . LEU A 1 97 ? -27.273 0.040 23.726 1.00 77.31 97 LEU A O 1
ATOM 751 N N . THR A 1 98 ? -28.317 -1.274 22.239 1.00 73.75 98 THR A N 1
ATOM 752 C CA . THR A 1 98 ? -29.675 -0.899 22.659 1.00 73.75 98 THR A CA 1
ATOM 753 C C . THR A 1 98 ? -30.155 -1.707 23.857 1.00 73.75 98 THR A C 1
ATOM 755 O O . THR A 1 98 ? -31.109 -1.295 24.508 1.00 73.75 98 THR A O 1
ATOM 758 N N . ASP A 1 99 ? -29.499 -2.833 24.140 1.00 75.00 99 ASP A N 1
ATOM 759 C CA . ASP A 1 99 ? -29.744 -3.634 25.331 1.00 75.00 99 ASP A CA 1
ATOM 760 C C . ASP A 1 99 ? -28.762 -3.275 26.441 1.00 75.00 99 ASP A C 1
ATOM 762 O O . ASP A 1 99 ? -27.553 -3.158 26.233 1.00 75.00 99 ASP A O 1
ATOM 766 N N . GLU A 1 100 ? -29.310 -3.142 27.644 1.00 71.88 100 GLU A N 1
ATOM 767 C CA . GLU A 1 100 ? -28.570 -2.874 28.877 1.00 71.88 100 GLU A CA 1
ATOM 768 C C . GLU A 1 100 ? -27.814 -4.125 29.375 1.00 71.88 100 GLU A C 1
ATOM 770 O O . GLU A 1 100 ? -26.918 -4.019 30.212 1.00 71.88 100 GLU A O 1
ATOM 775 N N . LEU A 1 101 ? -28.140 -5.311 28.836 1.00 72.31 101 LEU A N 1
ATOM 776 C CA . LEU A 1 101 ? -27.557 -6.595 29.223 1.00 72.31 101 LEU A CA 1
ATOM 777 C C . LEU A 1 101 ? -27.357 -7.519 28.008 1.00 72.31 101 LEU A C 1
ATOM 779 O O . LEU A 1 101 ? -28.316 -7.923 27.357 1.00 72.31 101 LEU A O 1
ATOM 783 N N . ILE A 1 102 ? -26.105 -7.901 27.738 1.00 78.06 102 ILE A N 1
ATOM 784 C CA . ILE A 1 102 ? -25.767 -8.998 26.818 1.00 78.06 102 ILE A CA 1
ATOM 785 C C . ILE A 1 102 ? -25.485 -10.235 27.675 1.00 78.06 102 ILE A C 1
ATOM 787 O O . ILE A 1 102 ? -24.396 -10.365 28.236 1.00 78.06 102 ILE A O 1
ATOM 791 N N . GLU A 1 103 ? -26.454 -11.143 27.798 1.00 79.88 103 GLU A N 1
ATOM 792 C CA . GLU A 1 103 ? -26.230 -12.437 28.452 1.00 79.88 103 GLU A CA 1
ATOM 793 C C . GLU A 1 103 ? -25.649 -13.448 27.456 1.00 79.88 103 GLU A C 1
ATOM 795 O O . GLU A 1 103 ? -26.255 -13.763 26.432 1.00 79.88 103 GLU A O 1
ATOM 800 N N . LEU A 1 104 ? -24.471 -13.990 27.771 1.00 79.75 104 LEU A N 1
ATOM 801 C CA . LEU A 1 104 ? -23.905 -15.143 27.073 1.00 79.75 104 LEU A CA 1
ATOM 802 C C . LEU A 1 104 ? -24.237 -16.400 27.879 1.00 79.75 104 LEU A C 1
ATOM 804 O O . LEU A 1 104 ? -23.782 -16.548 29.011 1.00 79.75 104 LEU A O 1
ATOM 808 N N . THR A 1 105 ? -25.013 -17.315 27.301 1.00 81.19 105 THR A N 1
ATOM 809 C CA . THR A 1 105 ? -25.271 -18.629 27.904 1.00 81.19 105 THR A CA 1
ATOM 810 C C . THR A 1 105 ? -24.433 -19.682 27.189 1.00 81.19 105 THR A C 1
ATOM 812 O O . THR A 1 105 ? -24.448 -19.784 25.963 1.00 81.19 105 THR A O 1
ATOM 815 N N . LEU A 1 106 ? -23.657 -20.453 27.952 1.00 79.38 106 LEU A N 1
ATOM 816 C CA . LEU A 1 106 ? -22.997 -21.648 27.431 1.00 79.38 106 LEU A CA 1
ATOM 817 C C . LEU A 1 106 ? -23.963 -22.837 27.547 1.00 79.38 106 LEU A C 1
ATOM 819 O O . LEU A 1 106 ? -24.698 -22.911 28.537 1.00 79.38 106 LEU A O 1
ATOM 823 N N . PRO A 1 107 ? -23.970 -23.777 26.583 1.00 79.19 107 PRO A N 1
ATOM 824 C CA . PRO A 1 107 ? -24.645 -25.051 26.778 1.00 79.19 107 PRO A CA 1
ATOM 825 C C . PRO A 1 107 ? -24.046 -25.757 27.996 1.00 79.19 107 PRO A C 1
ATOM 827 O O . PRO A 1 107 ? -22.839 -25.672 28.231 1.00 79.19 107 PRO A O 1
ATOM 830 N N . ASN A 1 108 ? -24.873 -26.477 28.754 1.00 78.69 108 ASN A N 1
ATOM 831 C CA . ASN A 1 108 ? -24.357 -27.362 29.792 1.00 78.69 108 ASN A CA 1
ATOM 832 C C . ASN A 1 108 ? -23.379 -28.356 29.153 1.00 78.69 108 ASN A C 1
ATOM 834 O O . ASN A 1 108 ? -23.733 -29.029 28.185 1.00 78.69 108 ASN A O 1
ATOM 838 N N . ASP A 1 109 ? -22.170 -28.436 29.705 1.00 71.88 109 ASP A N 1
ATOM 839 C CA . ASP A 1 109 ? -21.153 -29.388 29.272 1.00 71.88 109 ASP A CA 1
ATOM 840 C C . ASP A 1 109 ? -21.662 -30.811 29.549 1.00 71.88 109 ASP A C 1
ATOM 842 O O . ASP A 1 109 ? -21.870 -31.203 30.702 1.00 71.88 109 ASP A O 1
ATOM 846 N N . SER A 1 110 ? -21.964 -31.555 28.485 1.00 68.31 110 SER A N 1
ATOM 847 C CA . SER A 1 110 ? -22.335 -32.963 28.577 1.00 68.31 110 SER A CA 1
ATOM 848 C C . SER A 1 110 ? -21.059 -33.797 28.514 1.00 68.31 110 SER A C 1
ATOM 850 O O . SER A 1 110 ? -20.587 -34.110 27.418 1.00 68.31 110 SER A O 1
ATOM 852 N N . LEU A 1 111 ? -20.508 -34.119 29.689 1.00 61.19 111 LEU A N 1
ATOM 853 C CA . LEU A 1 111 ? -19.540 -35.211 29.849 1.00 61.19 111 LEU A CA 1
ATOM 854 C C . LEU A 1 111 ? -20.115 -36.538 29.333 1.00 61.19 111 LEU A C 1
ATOM 856 O O . LEU A 1 111 ? -21.316 -36.798 29.588 1.00 61.19 111 LEU A O 1
#

Solvent-accessible surface area (backbone atoms only — not comparable to full-atom values): 7091 Å² total; per-residue (Å²): 133,84,87,76,56,73,48,74,50,73,54,84,51,84,68,34,49,36,82,92,61,72,44,39,62,28,24,24,38,26,32,12,70,75,35,91,78,57,66,82,43,73,78,45,69,65,39,66,49,74,32,60,51,75,47,68,66,71,99,55,82,61,36,69,34,22,29,45,33,47,28,38,61,89,56,93,56,69,51,62,59,94,57,68,40,67,50,84,50,92,80,70,84,83,85,78,77,91,62,97,70,87,84,84,80,77,78,81,84,80,128

Mean predicted aligned error: 8.22 Å

Radius of gyration: 20.09 Å; Cα contacts (8 Å, |Δi|>4): 177; chains: 1; bounding box: 48×50×47 Å

Foldseek 3Di:
DDDFDKDKAFDDLVCCCPPVHVNQQFKWKFKDQAAPPDGPHTQDGGDGSPGMDMGGDPQDDWGQRMKMKIGRRPDDDIDIDPDTHIDDDPPDDDDDDPDPDDDDDDPPDDD

Nearest PDB structures (foldseek):
  8q6t-assembly1_V  TM=5.232E-01  e=1.233E+00  Mus musculus
  7mrn-assembly1_A  TM=4.231E-01  e=3.410E+00  Mus musculus
  6df3-assembly1_L  TM=3.662E-01  e=8.883E+00  Homo sapiens
  7ol4-assembly1_A  TM=3.739E-01  e=9.430E+00  Mus musculus

Secondary structure (DSSP, 8-state):
---PPEEEEE---TTTT-TTTT---EEEEEEESSSSS---EEEEEEEESSSEEEEEPPS---EEEEEEEEEESSSS-EEE-SS-EEEP-S-PPPP--S-S--PPPPPP---

Sequence (111 aa):
MGCWFEETITWDVANTDDPNGVNCQAVDVLLSLNGDENFDFIIAKSVPNNGSYTFIIPPTIPTDSTRVMIRASDNIFFDINNGKITIQNANLPSISLTDELIELTLPNDSL

pLDDT: mean 87.87, std 11.63, range [47.31, 98.62]